Protein AF-A0A182ESK0-F1 (afdb_monomer_lite)

Structure (mmCIF, N/CA/C/O backbone):
data_AF-A0A182ESK0-F1
#
_entry.id   AF-A0A182ESK0-F1
#
loop_
_atom_site.group_PDB
_atom_site.id
_atom_site.type_symbol
_atom_site.label_atom_id
_atom_site.label_alt_id
_atom_site.label_comp_id
_atom_site.label_asym_id
_atom_site.label_entity_id
_atom_site.label_seq_id
_atom_site.pdbx_PDB_ins_code
_atom_site.Cartn_x
_atom_site.Cartn_y
_atom_site.Cartn_z
_atom_site.occupancy
_atom_site.B_iso_or_equiv
_atom_site.auth_seq_id
_atom_site.auth_comp_id
_atom_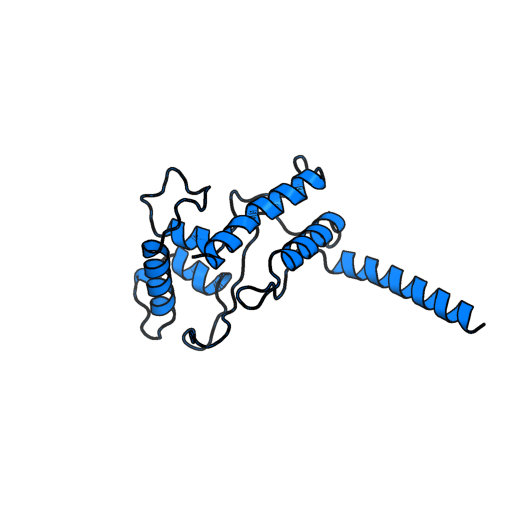site.auth_asym_id
_atom_site.auth_atom_id
_atom_site.pdbx_PDB_model_num
ATOM 1 N N . MET A 1 1 ? -1.812 -5.093 -17.871 1.00 77.19 1 MET A N 1
ATOM 2 C CA . MET A 1 1 ? -2.366 -3.714 -17.830 1.00 77.19 1 MET A CA 1
ATOM 3 C C . MET A 1 1 ? -3.507 -3.543 -16.818 1.00 77.19 1 MET A C 1
ATOM 5 O O . MET A 1 1 ? -3.516 -2.534 -16.125 1.00 77.19 1 MET A O 1
ATOM 9 N N . HIS A 1 2 ? -4.441 -4.498 -16.689 1.00 85.19 2 HIS A N 1
ATOM 10 C CA . HIS A 1 2 ? -5.563 -4.432 -15.733 1.00 85.19 2 HIS A CA 1
ATOM 11 C C . HIS A 1 2 ? -5.127 -4.219 -14.266 1.00 85.19 2 HIS A C 1
ATOM 13 O O . HIS A 1 2 ? -5.597 -3.284 -13.625 1.00 85.19 2 HIS A O 1
ATOM 19 N N . ILE A 1 3 ? -4.157 -5.003 -13.776 1.00 88.12 3 ILE A N 1
ATOM 20 C CA . ILE A 1 3 ? -3.610 -4.896 -12.406 1.00 88.12 3 ILE A CA 1
ATOM 21 C C . ILE A 1 3 ? -3.047 -3.495 -12.118 1.00 88.12 3 ILE A C 1
ATOM 23 O O . ILE A 1 3 ? -3.397 -2.890 -11.110 1.00 88.12 3 ILE A O 1
ATOM 27 N N . MET A 1 4 ? -2.239 -2.936 -13.028 1.00 88.19 4 MET A N 1
ATOM 28 C CA . MET A 1 4 ? -1.684 -1.583 -12.866 1.00 88.19 4 MET A CA 1
ATOM 29 C C . MET A 1 4 ? -2.789 -0.526 -12.749 1.00 88.19 4 MET A C 1
ATOM 31 O O . MET A 1 4 ? -2.718 0.345 -11.891 1.00 88.19 4 MET A O 1
ATOM 35 N N . ARG A 1 5 ? -3.861 -0.634 -13.546 1.00 85.81 5 ARG A N 1
ATOM 36 C CA . ARG A 1 5 ? -5.012 0.277 -13.434 1.00 85.81 5 ARG A CA 1
ATOM 37 C C . ARG A 1 5 ? -5.770 0.116 -12.117 1.00 85.81 5 ARG A C 1
ATOM 39 O O . ARG A 1 5 ? -6.228 1.113 -11.574 1.00 85.81 5 ARG A O 1
ATOM 46 N N . ARG A 1 6 ? -5.888 -1.104 -11.588 1.00 88.50 6 ARG A N 1
ATOM 47 C CA . ARG A 1 6 ? -6.486 -1.335 -10.261 1.00 88.50 6 ARG A CA 1
ATOM 48 C C . ARG A 1 6 ? -5.640 -0.739 -9.139 1.00 88.50 6 ARG A C 1
ATOM 50 O O . ARG A 1 6 ? -6.195 -0.162 -8.212 1.00 88.50 6 ARG A O 1
ATOM 57 N N . LEU A 1 7 ? -4.313 -0.827 -9.226 1.00 90.12 7 LEU A N 1
ATOM 58 C CA . LEU A 1 7 ? -3.405 -0.214 -8.247 1.00 90.12 7 LEU A CA 1
ATOM 59 C C . LEU A 1 7 ? -3.464 1.318 -8.264 1.00 90.12 7 LEU A C 1
ATOM 61 O O . LEU A 1 7 ? -3.303 1.951 -7.229 1.00 90.12 7 LEU A O 1
ATOM 65 N N . CYS A 1 8 ? -3.770 1.918 -9.408 1.00 86.94 8 CYS A N 1
ATOM 66 C CA . CYS A 1 8 ? -4.003 3.356 -9.498 1.00 86.94 8 CYS A CA 1
ATOM 67 C C . CYS A 1 8 ? -5.244 3.854 -8.761 1.00 86.94 8 CYS A C 1
ATOM 69 O O . CYS A 1 8 ? -5.320 5.030 -8.428 1.00 86.94 8 CYS A O 1
ATOM 71 N N . ALA A 1 9 ? -6.229 2.986 -8.529 1.00 87.88 9 ALA A N 1
ATOM 72 C CA . ALA A 1 9 ? -7.452 3.371 -7.835 1.00 87.88 9 ALA A CA 1
ATOM 73 C C . ALA A 1 9 ? -7.246 3.559 -6.320 1.00 87.88 9 ALA A C 1
ATOM 75 O O . ALA A 1 9 ? -8.147 4.048 -5.651 1.00 87.88 9 ALA A O 1
ATOM 76 N N . ILE A 1 10 ? -6.071 3.215 -5.771 1.00 90.69 10 ILE A N 1
ATOM 77 C CA . ILE A 1 10 ? -5.778 3.364 -4.335 1.00 90.69 10 ILE A CA 1
ATOM 78 C C . ILE A 1 10 ? -6.022 4.799 -3.863 1.00 90.69 10 ILE A C 1
ATOM 80 O O . ILE A 1 10 ? -6.670 5.002 -2.837 1.00 90.69 10 ILE A O 1
ATOM 84 N N . ASP A 1 11 ? -5.559 5.794 -4.619 1.00 88.19 11 ASP A N 1
ATOM 85 C CA . ASP A 1 11 ? -5.663 7.194 -4.198 1.00 88.19 11 ASP A CA 1
ATOM 86 C C . ASP A 1 11 ? -7.123 7.663 -4.183 1.00 88.19 11 ASP A C 1
ATOM 88 O O . ASP A 1 11 ? -7.553 8.313 -3.230 1.00 88.19 11 ASP A O 1
ATOM 92 N N . SER A 1 12 ? -7.938 7.227 -5.151 1.00 88.81 12 SER A N 1
ATOM 93 C CA . SER A 1 12 ? -9.367 7.561 -5.176 1.00 88.81 12 SER A CA 1
ATOM 94 C C . SER A 1 12 ? -10.164 6.862 -4.069 1.00 88.81 12 SER A C 1
ATOM 96 O O . SER A 1 12 ? -11.099 7.456 -3.525 1.00 88.81 12 SER A O 1
ATOM 98 N N . ILE A 1 13 ? -9.784 5.637 -3.683 1.00 91.44 13 ILE A N 1
ATOM 99 C CA . ILE A 1 13 ? -10.348 4.944 -2.514 1.00 91.44 13 ILE A CA 1
ATOM 100 C C . ILE A 1 13 ? -10.070 5.758 -1.247 1.00 91.44 13 ILE A C 1
ATOM 102 O O . ILE A 1 13 ? -10.977 5.995 -0.447 1.00 91.44 13 ILE A O 1
ATOM 106 N N . ILE A 1 14 ? -8.833 6.227 -1.084 1.00 90.50 14 ILE A N 1
ATOM 107 C CA . ILE A 1 14 ? -8.406 6.999 0.085 1.00 90.50 14 ILE A CA 1
ATOM 108 C C . ILE A 1 14 ? -9.130 8.341 0.145 1.00 90.50 14 ILE A C 1
ATOM 110 O O . ILE A 1 14 ? -9.711 8.671 1.178 1.00 90.50 14 ILE A O 1
ATOM 114 N N . ASP A 1 15 ? -9.164 9.088 -0.956 1.00 88.62 15 ASP A N 1
ATOM 115 C CA . ASP A 1 15 ? -9.856 10.377 -1.018 1.00 88.62 15 ASP A CA 1
ATOM 116 C C . ASP A 1 15 ? -11.360 10.243 -0.749 1.00 88.62 15 ASP A C 1
ATOM 118 O O . ASP A 1 15 ? -11.951 11.080 -0.052 1.00 88.62 15 ASP A O 1
ATOM 122 N N . SER A 1 16 ? -11.978 9.163 -1.240 1.00 90.00 16 SER A N 1
ATOM 123 C CA . SER A 1 16 ? -13.367 8.819 -0.936 1.00 90.00 16 SER A CA 1
ATOM 124 C C . SER A 1 16 ? -13.573 8.615 0.567 1.00 90.00 16 SER A C 1
ATOM 126 O O . SER A 1 16 ? -14.464 9.241 1.144 1.00 90.00 16 SER A O 1
ATOM 128 N N . GLU A 1 17 ? -12.739 7.806 1.223 1.00 90.69 17 GLU A N 1
ATOM 129 C CA . GLU A 1 17 ? -12.876 7.536 2.659 1.00 90.69 17 GLU A CA 1
ATOM 130 C C . GLU A 1 17 ? -12.618 8.770 3.515 1.00 90.69 17 GLU A C 1
ATOM 132 O O . GLU A 1 17 ? -13.349 9.044 4.467 1.00 90.69 17 GLU A O 1
ATOM 137 N N . ILE A 1 18 ? -11.617 9.567 3.167 1.00 88.12 18 ILE A N 1
ATOM 138 C CA . ILE A 1 18 ? -11.347 10.825 3.856 1.00 88.12 18 ILE A CA 1
ATOM 139 C C . ILE A 1 18 ? -12.563 11.753 3.770 1.00 88.12 18 ILE A C 1
ATOM 141 O O . ILE A 1 18 ? -12.951 12.361 4.775 1.00 88.12 18 ILE A O 1
ATOM 145 N N . SER A 1 19 ? -13.162 11.865 2.584 1.00 86.81 19 SER A N 1
ATOM 146 C CA . SER A 1 19 ? -14.310 12.740 2.359 1.00 86.81 19 SER A CA 1
ATOM 147 C C . SER A 1 19 ? -15.528 12.265 3.149 1.00 86.81 19 SER A C 1
ATOM 149 O O . SER A 1 19 ? -16.178 13.075 3.809 1.00 86.81 19 SER A O 1
ATOM 151 N N . LEU A 1 20 ? -15.786 10.953 3.169 1.00 87.31 20 LEU A N 1
ATOM 152 C CA . LEU A 1 20 ? -16.873 10.343 3.942 1.00 87.31 20 LEU A CA 1
ATOM 153 C C . LEU A 1 20 ? -16.703 10.537 5.454 1.00 87.31 20 LEU A C 1
ATOM 155 O O . LEU A 1 20 ? -17.680 10.772 6.159 1.00 87.31 20 LEU A O 1
ATOM 159 N N . ASN A 1 21 ? -15.468 10.500 5.956 1.00 82.44 21 ASN A N 1
ATOM 160 C CA . ASN A 1 21 ? -15.174 10.681 7.379 1.00 82.44 21 ASN A CA 1
ATOM 161 C C . ASN A 1 21 ? -14.967 12.161 7.769 1.00 82.44 21 ASN A C 1
ATOM 163 O O . ASN A 1 21 ? -14.569 12.449 8.896 1.00 82.44 21 ASN A O 1
ATOM 167 N N . SER A 1 22 ? -15.241 13.115 6.863 1.00 80.44 22 SER A N 1
ATOM 168 C CA . SER A 1 22 ? -15.063 14.563 7.085 1.00 80.44 22 SER A CA 1
ATOM 169 C C . SER A 1 22 ? -13.642 14.959 7.516 1.00 80.44 22 SER A C 1
ATOM 171 O O . SER A 1 22 ? -13.428 15.957 8.206 1.00 80.44 22 SER A O 1
ATOM 173 N N . LEU A 1 23 ? -12.640 14.199 7.068 1.00 80.75 23 LEU A N 1
ATOM 174 C CA . LEU A 1 23 ? -11.235 14.392 7.436 1.00 80.75 23 LEU A CA 1
ATOM 175 C C . LEU A 1 23 ? -10.516 15.425 6.557 1.00 80.75 23 LEU A C 1
ATOM 177 O O . LEU A 1 23 ? -9.339 15.711 6.778 1.00 80.75 23 LEU A O 1
ATOM 181 N N . ASN A 1 24 ? -11.219 16.040 5.604 1.00 70.44 24 ASN A N 1
ATOM 182 C CA . ASN A 1 24 ? -10.674 17.052 4.694 1.00 70.44 24 ASN A CA 1
ATOM 183 C C . ASN A 1 24 ? -10.098 18.289 5.404 1.00 70.44 24 ASN A C 1
ATOM 185 O O . ASN A 1 24 ? -9.161 18.889 4.890 1.00 70.44 24 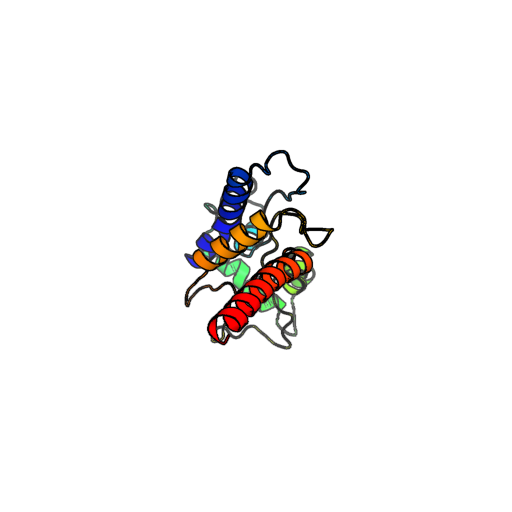ASN A O 1
ATOM 189 N N . GLY A 1 25 ? -10.604 18.635 6.593 1.00 61.72 25 GLY A N 1
ATOM 190 C CA . GLY A 1 25 ? -10.070 19.720 7.430 1.00 61.72 25 GLY A CA 1
ATOM 191 C C . GLY A 1 25 ? -9.170 19.261 8.584 1.00 61.72 25 GLY A C 1
ATOM 192 O O . GLY A 1 25 ? -8.729 20.086 9.383 1.00 61.72 25 GLY A O 1
ATOM 193 N N . THR A 1 26 ? -8.928 17.954 8.726 1.00 60.25 26 THR A N 1
ATOM 194 C CA . THR A 1 26 ? -8.142 17.408 9.843 1.00 60.25 26 THR A CA 1
ATOM 195 C C . THR A 1 26 ? -6.647 17.375 9.534 1.00 60.25 26 THR A C 1
ATOM 197 O O . THR A 1 26 ? -6.230 17.338 8.381 1.00 60.25 26 THR A O 1
ATOM 200 N N . LYS A 1 27 ? -5.820 17.362 10.587 1.00 58.56 27 LYS A N 1
ATOM 201 C CA . LYS A 1 27 ? -4.345 17.359 10.533 1.00 58.56 27 LYS A CA 1
ATOM 202 C C . LYS A 1 27 ? -3.725 16.046 10.016 1.00 58.56 27 LYS A C 1
ATOM 204 O O . LYS A 1 27 ? -2.579 15.760 10.356 1.00 58.56 27 LYS A O 1
ATOM 209 N N . ILE A 1 28 ? -4.440 15.230 9.240 1.00 70.00 28 ILE A N 1
ATOM 210 C CA . ILE A 1 28 ? -3.813 14.081 8.576 1.00 70.00 28 ILE A CA 1
ATOM 211 C C . ILE A 1 28 ? -2.886 14.656 7.512 1.00 70.00 28 ILE A C 1
ATOM 213 O O . ILE A 1 28 ? -3.339 15.257 6.536 1.00 70.00 28 ILE A O 1
ATOM 217 N N . LYS A 1 29 ? -1.576 14.529 7.737 1.00 74.25 29 LYS A N 1
ATOM 218 C CA . LYS A 1 29 ? -0.583 14.991 6.770 1.00 74.25 29 LYS A CA 1
ATOM 219 C C . LYS A 1 29 ? -0.713 14.121 5.530 1.00 74.25 29 LYS A C 1
ATOM 221 O O . LYS A 1 29 ? -0.723 12.895 5.644 1.00 74.25 29 LYS A O 1
ATOM 226 N N . ARG A 1 30 ? -0.809 14.766 4.368 1.00 78.44 30 ARG A N 1
ATOM 227 C CA . ARG A 1 30 ? -0.913 14.077 3.086 1.00 78.44 30 ARG A CA 1
ATOM 228 C C . ARG A 1 30 ? 0.308 14.301 2.228 1.00 78.44 30 ARG A C 1
ATOM 230 O O . ARG A 1 30 ? 0.899 15.380 2.230 1.00 78.44 30 ARG A O 1
ATOM 237 N N . LEU A 1 31 ? 0.641 13.259 1.491 1.00 78.25 31 LEU A N 1
ATOM 238 C CA . LEU A 1 31 ? 1.503 13.353 0.327 1.00 78.25 31 LEU A CA 1
ATOM 239 C C . LEU A 1 31 ? 0.620 13.591 -0.907 1.00 78.25 31 LEU A C 1
ATOM 241 O O . LEU A 1 31 ? -0.575 13.310 -0.852 1.00 78.25 31 LEU A O 1
ATOM 245 N N . PRO A 1 32 ? 1.173 14.128 -2.003 1.00 75.56 32 PRO A N 1
ATOM 246 C CA . PRO A 1 32 ? 0.392 14.395 -3.210 1.00 75.56 32 PRO A CA 1
ATOM 247 C C . PRO A 1 32 ? -0.142 13.129 -3.903 1.00 75.56 32 PRO A C 1
ATOM 249 O O . PRO A 1 32 ? -1.176 13.211 -4.550 1.00 75.56 32 PRO A O 1
ATOM 252 N N . PHE A 1 33 ? 0.531 11.982 -3.766 1.00 78.00 33 PHE A N 1
ATOM 253 C CA . PHE A 1 33 ? 0.158 10.710 -4.402 1.00 78.00 33 PHE A CA 1
ATOM 254 C C . PHE A 1 33 ? 0.704 9.512 -3.612 1.00 78.00 33 PHE A C 1
ATOM 256 O O . PHE A 1 33 ? 1.661 9.663 -2.838 1.00 78.00 33 PHE A O 1
ATOM 263 N N . SER A 1 34 ? 0.111 8.324 -3.785 1.00 85.25 34 SER A N 1
ATOM 264 C CA . SER A 1 34 ? 0.690 7.084 -3.244 1.00 85.25 34 SER A CA 1
ATOM 265 C C . SER A 1 34 ? 1.984 6.708 -3.958 1.00 85.25 34 SER A C 1
ATOM 267 O O . SER A 1 34 ? 2.134 6.860 -5.169 1.00 85.25 34 SER A O 1
ATOM 269 N N . PHE A 1 35 ? 2.920 6.114 -3.219 1.00 87.38 35 PHE A N 1
ATOM 270 C CA . PHE A 1 35 ? 4.044 5.426 -3.845 1.00 87.38 35 PHE A CA 1
ATOM 271 C C . PHE A 1 35 ? 3.640 3.981 -4.128 1.00 87.38 35 PHE A C 1
ATOM 273 O O . PHE A 1 35 ? 3.599 3.134 -3.230 1.00 87.38 35 PHE A O 1
ATOM 280 N N . ASN A 1 36 ? 3.317 3.717 -5.392 1.00 88.56 36 ASN A N 1
ATOM 281 C CA . ASN A 1 36 ? 2.880 2.420 -5.899 1.00 88.56 36 ASN A CA 1
ATOM 282 C C . ASN A 1 36 ? 3.534 2.110 -7.261 1.00 88.56 36 ASN A C 1
ATOM 284 O O . ASN A 1 36 ? 4.161 2.977 -7.877 1.00 88.56 36 ASN A O 1
ATOM 288 N N . LEU A 1 37 ? 3.407 0.866 -7.737 1.00 89.69 37 LEU A N 1
ATOM 289 C CA . LEU A 1 37 ? 4.043 0.425 -8.989 1.00 89.69 37 LEU A CA 1
ATOM 290 C C . LEU A 1 37 ? 3.652 1.278 -10.214 1.00 89.69 37 LEU A C 1
ATOM 292 O O . LEU A 1 37 ? 4.558 1.664 -10.959 1.00 89.69 37 LEU A O 1
ATOM 296 N N . PRO A 1 38 ? 2.367 1.619 -10.436 1.00 89.00 38 PRO A N 1
ATOM 297 C CA . PRO A 1 38 ? 1.985 2.535 -11.507 1.00 89.00 38 PRO A CA 1
ATOM 298 C C . PRO A 1 38 ? 2.684 3.899 -11.480 1.00 89.00 38 PRO A C 1
ATOM 300 O O . PRO A 1 38 ? 3.227 4.317 -12.504 1.00 89.00 38 PRO A O 1
ATOM 303 N N . TYR A 1 39 ? 2.730 4.571 -10.325 1.00 85.19 39 TYR A N 1
ATOM 304 C CA . TYR A 1 39 ? 3.387 5.876 -10.207 1.00 85.19 39 TYR A CA 1
ATOM 305 C C . TYR A 1 39 ? 4.891 5.767 -10.460 1.00 85.19 39 TYR A C 1
ATOM 307 O O . TYR A 1 39 ? 5.439 6.557 -11.225 1.00 85.19 39 TYR A O 1
ATOM 315 N N . TYR A 1 40 ? 5.557 4.738 -9.926 1.00 84.88 40 TYR A N 1
ATOM 316 C CA . TYR A 1 40 ? 6.972 4.495 -10.227 1.00 84.88 40 TYR A CA 1
ATOM 317 C C . TYR A 1 40 ? 7.226 4.211 -11.713 1.00 84.88 40 TYR A C 1
ATOM 319 O O . TYR A 1 40 ? 8.219 4.687 -12.263 1.00 84.88 40 TYR A O 1
ATOM 327 N N . THR A 1 41 ? 6.321 3.482 -12.372 1.00 86.44 41 THR A N 1
ATOM 328 C CA . THR A 1 41 ? 6.388 3.215 -13.818 1.00 86.44 41 THR A CA 1
ATOM 329 C C . THR A 1 41 ? 6.345 4.520 -14.612 1.00 86.44 41 THR A C 1
ATOM 331 O O . THR A 1 41 ? 7.132 4.714 -15.536 1.00 86.44 41 THR A O 1
ATOM 334 N N . MET A 1 42 ? 5.465 5.443 -14.224 1.00 80.94 42 MET A N 1
ATOM 335 C CA . MET A 1 42 ? 5.337 6.753 -14.863 1.00 80.94 42 MET A CA 1
ATOM 336 C C . MET A 1 42 ? 6.512 7.688 -14.541 1.00 80.94 42 MET A C 1
ATOM 338 O O . MET A 1 42 ? 6.953 8.421 -15.418 1.00 80.94 42 MET A O 1
ATOM 342 N N . CYS A 1 43 ? 7.069 7.643 -13.326 1.00 77.06 43 CYS A N 1
ATOM 343 C CA . CYS A 1 43 ? 8.205 8.482 -12.924 1.00 77.06 43 CYS A CA 1
ATOM 344 C C . CYS A 1 43 ? 9.492 8.211 -13.712 1.00 77.06 43 CYS A C 1
ATOM 346 O O . CYS A 1 43 ? 10.306 9.119 -13.867 1.00 77.06 43 CYS A O 1
ATOM 348 N N . LEU A 1 44 ? 9.700 6.985 -14.204 1.00 72.31 44 LEU A N 1
ATOM 349 C CA . LEU A 1 44 ? 10.856 6.677 -15.052 1.00 72.31 44 LEU A CA 1
ATOM 350 C C . LEU A 1 44 ? 10.802 7.381 -16.410 1.00 72.31 44 LEU A C 1
ATOM 352 O O . LEU A 1 44 ? 11.825 7.460 -17.089 1.00 72.31 44 LEU A O 1
ATOM 356 N N . ASN A 1 45 ? 9.636 7.898 -16.800 1.00 68.69 45 ASN A N 1
ATOM 357 C CA . ASN A 1 45 ? 9.456 8.590 -18.058 1.00 68.69 45 ASN A CA 1
ATOM 358 C C . ASN A 1 45 ? 9.135 10.076 -17.832 1.00 68.69 45 ASN A C 1
ATOM 360 O O . ASN A 1 45 ? 7.992 10.468 -17.591 1.00 68.69 45 ASN A O 1
ATOM 364 N N . MET A 1 46 ? 10.173 10.914 -17.916 1.00 58.12 46 MET A N 1
ATOM 365 C CA . MET A 1 46 ? 10.086 12.356 -17.648 1.00 58.12 46 MET A CA 1
ATOM 366 C C . MET A 1 46 ? 9.269 13.141 -18.690 1.00 58.12 46 MET A C 1
ATOM 368 O O . MET A 1 46 ? 8.887 14.280 -18.420 1.00 58.12 46 MET A O 1
ATOM 372 N N . ASP A 1 47 ? 8.936 12.539 -19.836 1.00 56.78 47 ASP A N 1
ATOM 373 C CA . ASP A 1 47 ? 8.159 13.201 -20.893 1.00 56.78 47 ASP A CA 1
ATOM 374 C C . ASP A 1 47 ? 6.659 13.342 -20.546 1.00 56.78 47 ASP A C 1
ATOM 376 O O . ASP A 1 47 ? 5.928 14.075 -21.210 1.00 56.78 47 ASP A O 1
ATOM 380 N N . ILE A 1 48 ? 6.184 12.701 -19.468 1.00 57.59 48 ILE A N 1
ATOM 381 C CA . ILE A 1 48 ? 4.762 12.653 -19.051 1.00 57.59 48 ILE A CA 1
ATOM 382 C C . ILE A 1 48 ? 4.409 13.775 -18.043 1.00 57.59 48 ILE A C 1
ATOM 384 O O . ILE A 1 48 ? 3.385 13.736 -17.363 1.00 57.59 48 ILE A O 1
ATOM 388 N N . SER A 1 49 ? 5.236 14.820 -17.950 1.00 53.19 49 SER A N 1
ATOM 389 C CA . SER A 1 49 ? 5.165 15.852 -16.897 1.00 53.19 49 SER A CA 1
ATOM 390 C C . SER A 1 49 ? 3.824 16.595 -16.745 1.00 53.19 49 SER A C 1
ATOM 392 O O . SER A 1 49 ? 3.601 17.221 -15.713 1.00 53.19 49 SER A O 1
ATOM 394 N N . SER A 1 50 ? 2.909 16.522 -17.716 1.00 51.88 50 SER A N 1
ATOM 395 C CA . SER A 1 50 ? 1.629 17.238 -17.685 1.00 51.88 50 SER A CA 1
ATOM 396 C C . SER A 1 50 ? 0.443 16.461 -17.096 1.00 51.88 50 SER A C 1
ATOM 398 O O . SER A 1 50 ? -0.546 17.100 -16.758 1.00 51.88 50 SER A O 1
ATOM 400 N N . ASN A 1 51 ? 0.520 15.130 -16.940 1.00 54.91 51 ASN A N 1
ATOM 401 C CA . ASN A 1 51 ? -0.595 14.288 -16.461 1.00 54.91 51 ASN A CA 1
ATOM 402 C C . ASN A 1 51 ? -0.107 13.140 -15.555 1.00 54.91 51 ASN A C 1
ATOM 404 O O . ASN A 1 51 ? -0.480 11.979 -15.742 1.00 54.91 51 ASN A O 1
ATOM 408 N N . MET A 1 52 ? 0.774 13.443 -14.596 1.00 56.88 52 MET A N 1
ATOM 409 C CA . MET A 1 52 ? 1.239 12.444 -13.623 1.00 56.88 52 MET A CA 1
ATOM 410 C C . MET A 1 52 ? 0.142 12.022 -12.639 1.00 56.88 52 MET A C 1
ATOM 412 O O . MET A 1 52 ? 0.207 10.916 -12.116 1.00 56.88 52 MET A O 1
ATOM 416 N N . ASP A 1 53 ? -0.890 12.846 -12.451 1.00 56.06 53 ASP A N 1
ATOM 417 C CA . ASP A 1 53 ? -1.990 12.569 -11.519 1.00 56.06 53 ASP A CA 1
ATOM 418 C C . ASP A 1 53 ? -2.998 11.548 -12.066 1.00 56.06 53 ASP A C 1
ATOM 420 O O . ASP A 1 53 ? -3.811 11.009 -11.318 1.00 56.06 53 ASP A O 1
ATOM 424 N N . SER A 1 54 ? -2.951 11.248 -13.370 1.00 62.50 54 SER A N 1
ATOM 425 C CA . SER A 1 54 ? -3.867 10.306 -13.998 1.00 62.50 54 SER A CA 1
ATOM 426 C C . SER A 1 54 ? -3.131 9.105 -14.582 1.00 62.50 54 SER A C 1
ATOM 428 O O . SER A 1 54 ? -2.372 9.181 -15.549 1.00 62.50 54 SER A O 1
ATOM 430 N N . CYS A 1 55 ? -3.485 7.925 -14.081 1.00 73.06 55 CYS A N 1
ATOM 431 C CA . CYS A 1 55 ? -3.075 6.636 -14.637 1.00 73.06 55 CYS A CA 1
ATOM 432 C C . CYS A 1 55 ? -3.556 6.354 -16.074 1.00 73.06 55 CYS A C 1
ATOM 434 O O . CYS A 1 55 ? -3.385 5.251 -16.596 1.00 73.06 55 CYS A O 1
ATOM 436 N N . SER A 1 56 ? -4.142 7.349 -16.739 1.00 73.94 56 SER A N 1
ATOM 437 C CA . SER A 1 56 ? -4.424 7.358 -18.173 1.00 73.94 56 SER A CA 1
ATOM 438 C C . SER A 1 56 ? -3.162 7.236 -19.025 1.00 73.94 56 SER A C 1
ATOM 440 O O . SER A 1 56 ? -3.239 6.737 -20.142 1.00 73.94 56 SER A O 1
ATOM 442 N N . SER A 1 57 ? -2.018 7.684 -18.504 1.00 74.69 57 SER A N 1
ATOM 443 C CA . SER A 1 57 ? -0.741 7.711 -19.225 1.00 74.69 57 SER A CA 1
ATOM 444 C C . SER A 1 57 ? 0.012 6.372 -19.184 1.00 74.69 57 SER A C 1
ATOM 446 O O . SER A 1 57 ? 1.051 6.231 -19.827 1.00 74.69 57 SER A O 1
ATOM 448 N N . LEU A 1 58 ? -0.499 5.374 -18.449 1.00 79.19 58 LEU A N 1
ATOM 449 C CA . LEU A 1 58 ? 0.062 4.021 -18.426 1.00 79.19 58 LEU A CA 1
ATOM 450 C C . LEU A 1 58 ? -0.190 3.309 -19.756 1.00 79.19 58 LEU A C 1
ATOM 452 O O . LEU A 1 58 ? -1.337 3.043 -20.125 1.00 79.19 58 LEU A O 1
ATOM 456 N N . ASN A 1 59 ? 0.893 2.924 -20.423 1.00 83.75 59 ASN A N 1
ATOM 457 C CA . ASN A 1 59 ? 0.877 2.086 -21.617 1.00 83.75 59 ASN A CA 1
ATOM 458 C C . ASN A 1 59 ? 1.707 0.804 -21.396 1.00 83.75 59 ASN A C 1
ATOM 460 O O . ASN A 1 59 ? 2.358 0.642 -20.361 1.00 83.75 59 ASN A O 1
ATOM 464 N N . SER A 1 60 ? 1.647 -0.128 -22.350 1.00 86.06 60 SER A N 1
ATOM 465 C CA . SER A 1 60 ? 2.422 -1.377 -22.313 1.00 86.06 60 SER A CA 1
ATOM 466 C C . SER A 1 60 ? 3.922 -1.124 -22.275 1.00 86.06 60 SER A C 1
ATOM 468 O O . SER A 1 60 ? 4.616 -1.718 -21.461 1.00 86.06 60 SER A O 1
ATOM 470 N N . ASP A 1 61 ? 4.399 -0.199 -23.100 1.00 86.62 61 ASP A N 1
ATOM 471 C CA . ASP A 1 61 ? 5.826 0.001 -23.344 1.00 86.62 61 ASP A CA 1
ATOM 472 C C . ASP A 1 61 ? 6.545 0.487 -22.078 1.00 86.62 61 ASP A C 1
ATOM 474 O O . ASP A 1 61 ? 7.646 0.041 -21.759 1.00 86.62 61 ASP A O 1
ATOM 478 N N . TYR A 1 62 ? 5.894 1.353 -21.297 1.00 85.00 62 TYR A N 1
ATOM 479 C CA . TYR A 1 62 ? 6.415 1.827 -20.017 1.00 85.00 62 TYR A CA 1
ATOM 480 C C . TYR A 1 62 ? 6.405 0.726 -18.965 1.00 85.00 62 TYR A C 1
ATOM 482 O O . TYR A 1 62 ? 7.353 0.619 -18.190 1.00 85.00 62 TYR A O 1
ATOM 490 N N . ILE A 1 63 ? 5.366 -0.112 -18.952 1.00 87.62 63 ILE A N 1
ATOM 491 C CA . ILE A 1 63 ? 5.289 -1.263 -18.047 1.00 87.62 63 ILE A CA 1
ATOM 492 C C . ILE A 1 63 ? 6.402 -2.263 -18.372 1.00 87.62 63 ILE A C 1
ATOM 494 O O . ILE A 1 63 ? 7.052 -2.759 -17.453 1.00 87.62 63 ILE A O 1
ATOM 498 N N . ASP A 1 64 ? 6.654 -2.534 -19.652 1.00 88.44 64 ASP A N 1
ATOM 499 C CA . ASP A 1 64 ? 7.695 -3.464 -20.085 1.00 88.44 64 ASP A CA 1
ATOM 500 C C . ASP A 1 64 ? 9.093 -2.918 -19.778 1.00 88.44 64 ASP A C 1
ATOM 502 O O . ASP A 1 64 ? 9.922 -3.631 -19.214 1.00 88.44 64 ASP A O 1
ATOM 506 N N . MET A 1 65 ? 9.332 -1.628 -20.028 1.00 86.31 65 MET A N 1
ATOM 507 C CA . MET A 1 65 ? 10.579 -0.960 -19.646 1.00 86.31 65 MET A CA 1
ATOM 508 C C . MET A 1 65 ? 10.799 -0.981 -18.126 1.00 86.31 65 MET A C 1
ATOM 510 O O . MET A 1 65 ? 11.894 -1.306 -17.661 1.00 86.31 65 MET A O 1
ATOM 514 N N . PHE A 1 66 ? 9.761 -0.676 -17.341 1.00 87.38 66 PHE A N 1
ATOM 515 C CA . PHE A 1 66 ? 9.808 -0.751 -15.882 1.00 87.38 66 PHE A CA 1
ATOM 516 C C . PHE A 1 66 ? 10.117 -2.176 -15.413 1.00 87.38 66 PHE A C 1
ATOM 518 O O . PHE A 1 66 ? 11.015 -2.373 -14.597 1.00 87.38 66 PHE A O 1
ATOM 525 N N . LYS A 1 67 ? 9.444 -3.184 -15.978 1.00 87.12 67 LYS A N 1
ATOM 526 C CA . LYS A 1 67 ? 9.697 -4.600 -15.687 1.00 87.12 67 LYS A CA 1
ATOM 527 C C . LYS A 1 67 ? 11.154 -4.977 -15.964 1.00 87.12 67 LYS A C 1
ATOM 529 O O . LYS A 1 67 ? 11.794 -5.575 -15.102 1.00 87.12 67 LYS A O 1
ATOM 534 N N . SER A 1 68 ? 11.694 -4.607 -17.125 1.00 86.56 68 SER A N 1
ATOM 535 C CA . SER A 1 68 ? 13.093 -4.864 -17.484 1.00 86.56 68 SER A CA 1
ATOM 536 C C . SER A 1 68 ? 14.076 -4.212 -16.518 1.00 86.56 68 SER A C 1
ATOM 538 O O . SER A 1 68 ? 15.069 -4.843 -16.151 1.00 86.56 68 SER A O 1
ATOM 540 N N . LEU A 1 6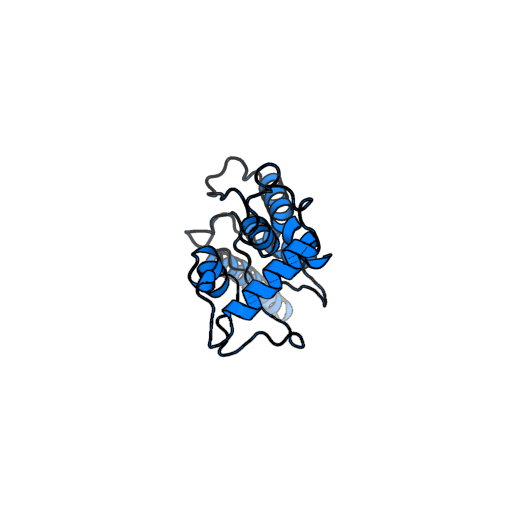9 ? 13.796 -2.984 -16.068 1.00 84.56 69 LEU A N 1
ATOM 541 C CA . LEU A 1 69 ? 14.626 -2.315 -15.072 1.00 84.56 69 LEU A CA 1
ATOM 542 C C . LEU A 1 69 ? 14.605 -3.070 -13.738 1.00 84.56 69 LEU A C 1
ATOM 544 O O . LEU A 1 69 ? 15.669 -3.355 -13.196 1.00 84.56 69 LEU A O 1
ATOM 548 N N . ILE A 1 70 ? 13.421 -3.427 -13.227 1.00 84.75 70 ILE A N 1
ATOM 549 C CA . ILE A 1 70 ? 13.293 -4.129 -11.941 1.00 84.75 70 ILE A CA 1
ATOM 550 C C . ILE A 1 70 ? 14.032 -5.465 -11.965 1.00 84.75 70 ILE A C 1
ATOM 552 O O . ILE A 1 70 ? 14.822 -5.735 -11.063 1.00 84.75 70 ILE A O 1
ATOM 556 N N . LEU A 1 71 ? 13.828 -6.267 -13.013 1.00 83.19 71 LEU A N 1
ATOM 557 C CA . LEU A 1 71 ? 14.488 -7.565 -13.148 1.00 83.19 71 LEU A CA 1
ATOM 558 C C . LEU A 1 71 ? 16.014 -7.424 -13.256 1.00 83.19 71 LEU A C 1
ATOM 560 O O . LEU A 1 71 ? 16.739 -8.197 -12.638 1.00 83.19 71 LEU A O 1
ATOM 564 N N . SER A 1 72 ? 16.509 -6.406 -13.969 1.00 84.00 72 SER A N 1
ATOM 565 C CA . SER A 1 72 ? 17.954 -6.142 -14.072 1.00 84.00 72 SER A CA 1
ATOM 566 C C . SER A 1 72 ? 18.557 -5.633 -12.761 1.00 84.00 72 SER A C 1
ATOM 568 O O . SER A 1 72 ? 19.724 -5.872 -12.477 1.00 84.00 72 SER A O 1
ATOM 570 N N . CYS A 1 73 ? 17.783 -4.926 -11.939 1.00 81.25 73 CYS A N 1
ATOM 571 C CA . CYS A 1 73 ? 18.262 -4.414 -10.654 1.00 81.25 73 CYS A CA 1
ATOM 572 C C . CYS A 1 73 ? 18.248 -5.434 -9.521 1.00 81.25 73 CYS A C 1
ATOM 574 O O . CYS A 1 73 ? 18.733 -5.129 -8.433 1.00 81.25 73 CYS A O 1
ATOM 576 N N . GLN A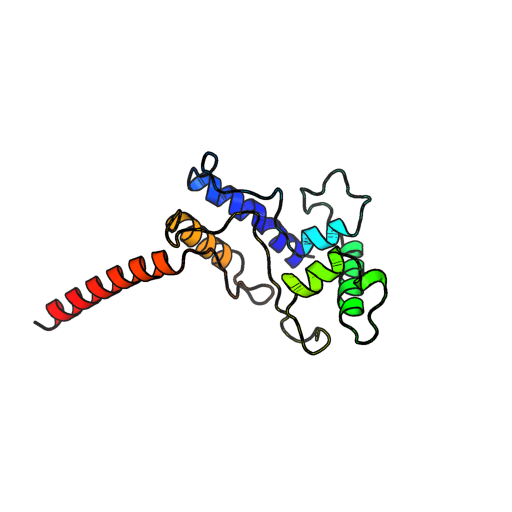 1 74 ? 17.716 -6.626 -9.773 1.00 76.44 74 GLN A N 1
ATOM 577 C CA . GLN A 1 74 ? 17.715 -7.741 -8.832 1.00 76.44 74 GLN A CA 1
ATOM 578 C C . GLN A 1 74 ? 18.681 -8.863 -9.224 1.00 76.44 74 GLN A C 1
ATOM 580 O O . GLN A 1 74 ? 18.767 -9.856 -8.508 1.00 76.44 74 GLN A O 1
ATOM 585 N N . SER A 1 75 ? 19.403 -8.732 -10.340 1.00 73.56 75 SER A N 1
ATOM 586 C CA . SER A 1 75 ? 20.481 -9.658 -10.687 1.00 73.56 75 SER A CA 1
ATOM 587 C C . SER A 1 75 ? 21.758 -9.343 -9.909 1.00 73.56 75 SER A C 1
ATOM 589 O O . SER A 1 75 ? 22.028 -8.174 -9.626 1.00 73.56 75 SER A O 1
ATOM 591 N N . ASP A 1 76 ? 22.579 -10.365 -9.659 1.00 66.31 76 ASP A N 1
ATOM 592 C CA . ASP A 1 76 ? 23.866 -10.235 -8.956 1.00 66.31 76 ASP A CA 1
ATOM 593 C C . ASP A 1 76 ? 24.794 -9.186 -9.602 1.00 66.31 76 ASP A C 1
ATOM 595 O O . ASP A 1 76 ? 25.426 -8.394 -8.903 1.00 66.31 76 ASP A O 1
ATOM 599 N N . ASP A 1 77 ? 24.781 -9.089 -10.935 1.00 72.31 77 ASP A N 1
ATOM 600 C CA . ASP A 1 77 ? 25.505 -8.070 -11.707 1.00 72.31 77 ASP A CA 1
ATOM 601 C C . ASP A 1 77 ? 24.617 -6.853 -12.021 1.00 72.31 77 ASP A C 1
ATOM 603 O O . ASP A 1 77 ? 24.351 -6.517 -13.179 1.00 72.31 77 ASP A O 1
ATOM 607 N N . SER A 1 78 ? 24.106 -6.194 -10.976 1.00 73.50 78 SER A N 1
ATOM 608 C CA . SER A 1 78 ? 23.194 -5.054 -11.144 1.00 73.50 78 SER A CA 1
ATOM 609 C C . SER A 1 78 ? 23.847 -3.882 -11.919 1.00 73.50 78 SER A C 1
ATOM 611 O O . SER A 1 78 ? 24.928 -3.408 -11.545 1.00 73.50 78 SER A O 1
ATOM 613 N N . PRO A 1 79 ? 23.205 -3.360 -12.983 1.00 80.44 79 PRO A N 1
ATOM 614 C CA . PRO A 1 79 ? 23.709 -2.210 -13.735 1.00 80.44 79 PRO A CA 1
ATOM 615 C C . PRO A 1 79 ? 23.820 -0.922 -12.899 1.00 80.44 79 PRO A C 1
ATOM 617 O O . PRO A 1 79 ? 23.115 -0.732 -11.907 1.00 80.44 79 PRO A O 1
ATOM 620 N N . ILE A 1 80 ? 24.634 0.043 -13.350 1.00 79.69 80 ILE A N 1
ATOM 621 C CA . ILE A 1 80 ? 24.815 1.352 -12.680 1.00 79.69 80 ILE A CA 1
ATOM 622 C C . ILE A 1 80 ? 23.479 2.095 -12.501 1.00 79.69 80 ILE A C 1
ATOM 624 O O . ILE A 1 80 ? 23.291 2.808 -11.519 1.00 79.69 80 ILE A O 1
ATOM 628 N N . GLN A 1 81 ? 22.519 1.905 -13.405 1.00 77.50 81 GLN A N 1
ATOM 629 C CA . GLN A 1 81 ? 21.179 2.493 -13.334 1.00 77.50 81 GLN A CA 1
ATOM 630 C C . GLN A 1 81 ? 20.423 2.085 -12.056 1.00 77.50 81 GLN A C 1
ATOM 632 O O . GLN A 1 81 ? 19.583 2.837 -11.566 1.00 77.50 81 GLN A O 1
ATOM 637 N N . CYS A 1 82 ? 20.772 0.951 -11.449 1.00 79.00 82 CYS A N 1
ATOM 638 C CA . CYS A 1 82 ? 20.197 0.481 -10.190 1.00 79.00 82 CYS A CA 1
ATOM 639 C C . CYS A 1 82 ? 20.720 1.250 -8.969 1.00 79.00 82 CYS A C 1
ATOM 641 O O . CYS A 1 82 ? 20.147 1.180 -7.882 1.00 79.00 82 CYS A O 1
ATOM 643 N N . GLN A 1 83 ? 21.771 2.059 -9.147 1.00 80.00 83 GLN A N 1
ATOM 644 C CA . GLN A 1 83 ? 22.248 2.994 -8.131 1.00 80.00 83 GLN A CA 1
ATOM 645 C C . GLN A 1 83 ? 21.387 4.264 -8.039 1.00 80.00 83 GLN A C 1
ATOM 647 O O . GLN A 1 83 ? 21.545 5.023 -7.076 1.00 80.00 83 GLN A O 1
ATOM 652 N N . LEU A 1 84 ? 20.489 4.506 -9.007 1.00 82.75 84 LEU A N 1
ATOM 653 C CA . LEU A 1 84 ? 19.607 5.672 -9.006 1.00 82.75 84 LEU A CA 1
ATOM 654 C C . LEU A 1 84 ? 18.684 5.663 -7.773 1.00 82.75 84 LEU A C 1
ATOM 656 O O . LEU A 1 84 ? 18.214 4.597 -7.366 1.00 82.75 84 LEU A O 1
ATOM 660 N N . PRO A 1 85 ? 18.355 6.836 -7.194 1.00 82.12 85 PRO A N 1
ATOM 661 C CA . PRO A 1 85 ? 17.512 6.915 -6.000 1.00 82.12 85 PRO A CA 1
ATOM 662 C C . PRO A 1 85 ? 16.168 6.192 -6.140 1.00 82.12 85 PRO A C 1
ATOM 664 O O . PRO A 1 85 ? 15.730 5.531 -5.204 1.00 82.12 85 PRO A O 1
ATOM 667 N N . ILE A 1 86 ? 15.542 6.271 -7.318 1.00 79.75 86 ILE A N 1
ATOM 668 C CA . ILE A 1 86 ? 14.255 5.625 -7.599 1.00 79.75 86 ILE A CA 1
ATOM 669 C C . ILE A 1 86 ? 14.360 4.095 -7.578 1.00 79.75 86 ILE A C 1
ATOM 671 O O . ILE A 1 86 ? 13.539 3.432 -6.949 1.00 79.75 86 ILE A O 1
ATOM 675 N N . ALA A 1 87 ? 15.419 3.539 -8.175 1.00 80.69 87 ALA A N 1
ATOM 676 C CA . ALA A 1 87 ? 15.682 2.104 -8.174 1.00 80.69 87 ALA A CA 1
ATOM 677 C C . ALA A 1 87 ? 15.987 1.600 -6.755 1.00 80.69 87 ALA A C 1
ATOM 679 O O . ALA A 1 87 ? 15.445 0.581 -6.333 1.00 80.69 87 ALA A O 1
ATOM 680 N N . LYS A 1 88 ? 16.760 2.370 -5.975 1.00 81.88 88 LYS A N 1
ATOM 681 C CA . LYS A 1 88 ? 17.025 2.067 -4.559 1.00 81.88 88 LYS A CA 1
ATOM 682 C C . LYS A 1 88 ? 15.767 2.101 -3.697 1.00 81.88 88 LYS A C 1
ATOM 684 O O . LYS A 1 88 ? 15.649 1.292 -2.783 1.00 81.88 88 LYS A O 1
ATOM 689 N N . GLN A 1 89 ? 14.842 3.031 -3.929 1.00 83.38 89 GLN A N 1
ATOM 690 C CA . GLN A 1 89 ? 13.567 3.041 -3.203 1.00 83.38 89 GLN A CA 1
ATOM 691 C C . GLN A 1 89 ? 12.724 1.820 -3.562 1.00 83.38 89 GLN A C 1
ATOM 693 O O . GLN A 1 89 ? 12.232 1.137 -2.667 1.00 83.38 89 GLN A O 1
ATOM 698 N N . LEU A 1 90 ? 12.614 1.505 -4.854 1.00 84.12 90 LEU A N 1
ATOM 699 C CA . LEU A 1 90 ? 11.883 0.334 -5.327 1.00 84.12 90 LEU A CA 1
ATOM 700 C C . LEU A 1 90 ? 12.412 -0.952 -4.689 1.00 84.12 90 LEU A C 1
ATOM 702 O O . LEU A 1 90 ? 11.622 -1.726 -4.159 1.00 84.12 90 LEU A O 1
ATOM 706 N N . SER A 1 91 ? 13.730 -1.150 -4.659 1.00 80.31 91 SER A N 1
ATOM 707 C CA . SER A 1 91 ? 14.334 -2.366 -4.103 1.00 80.31 91 SER A CA 1
ATOM 708 C C . SER A 1 91 ? 14.261 -2.468 -2.576 1.00 80.31 91 SER A C 1
ATOM 710 O O . SER A 1 91 ? 14.297 -3.571 -2.044 1.00 80.31 91 SER A O 1
ATOM 712 N N . ASN A 1 92 ? 14.227 -1.340 -1.855 1.00 79.69 92 ASN A N 1
ATOM 713 C CA . ASN A 1 92 ? 14.304 -1.337 -0.389 1.00 79.69 92 ASN A CA 1
ATOM 714 C C . ASN A 1 92 ? 12.961 -1.120 0.316 1.00 79.69 92 ASN A C 1
ATOM 716 O O . ASN A 1 92 ? 12.853 -1.458 1.493 1.00 79.69 92 ASN A O 1
ATOM 720 N N . ILE A 1 93 ? 11.988 -0.498 -0.353 1.00 81.69 93 ILE A N 1
ATOM 721 C CA . ILE A 1 93 ? 10.714 -0.075 0.247 1.00 81.69 93 ILE A CA 1
ATOM 722 C C . ILE A 1 93 ? 9.540 -0.812 -0.395 1.00 81.69 93 ILE A C 1
ATOM 724 O O . ILE A 1 93 ? 8.641 -1.261 0.311 1.00 81.69 93 ILE A O 1
ATOM 728 N N . ILE A 1 94 ? 9.532 -0.920 -1.726 1.00 86.25 94 ILE A N 1
ATOM 729 C CA . ILE A 1 94 ? 8.389 -1.459 -2.468 1.00 86.25 94 ILE A CA 1
ATOM 730 C C . ILE A 1 94 ? 8.506 -2.968 -2.619 1.00 86.25 94 ILE A C 1
ATOM 732 O O . ILE A 1 94 ? 7.593 -3.687 -2.236 1.00 86.25 94 ILE A O 1
ATOM 736 N N . PHE A 1 95 ? 9.618 -3.464 -3.144 1.00 84.19 95 PHE A N 1
ATOM 737 C CA . PHE A 1 95 ? 9.832 -4.895 -3.293 1.00 84.19 95 PHE A CA 1
ATOM 738 C C . PHE A 1 95 ? 10.410 -5.503 -2.020 1.00 84.19 95 PHE A C 1
ATOM 740 O O . PHE A 1 95 ? 11.170 -4.867 -1.287 1.00 84.19 95 PHE A O 1
ATOM 747 N N . GLN A 1 96 ? 10.047 -6.758 -1.768 1.00 75.75 96 GLN A N 1
ATOM 748 C CA . GLN A 1 96 ? 10.682 -7.551 -0.728 1.00 75.75 96 GLN A CA 1
ATOM 749 C C . GLN A 1 96 ? 12.185 -7.661 -1.016 1.00 75.75 96 GLN A C 1
ATOM 751 O O . GLN A 1 96 ? 12.593 -7.892 -2.157 1.00 75.75 96 GLN A O 1
ATOM 756 N N . LYS A 1 97 ? 13.012 -7.516 0.027 1.00 69.56 97 LYS A N 1
ATOM 757 C CA . LYS A 1 97 ? 14.417 -7.931 -0.036 1.00 69.56 97 LYS A CA 1
ATOM 758 C C . LYS A 1 97 ? 14.437 -9.448 -0.193 1.00 69.56 97 LYS A C 1
ATOM 760 O O . LYS A 1 97 ? 14.331 -10.164 0.797 1.00 69.56 97 LYS A O 1
ATOM 765 N N . ASN A 1 98 ? 14.482 -9.915 -1.432 1.00 60.12 98 ASN A N 1
ATOM 766 C CA . ASN A 1 98 ? 14.666 -11.324 -1.730 1.00 60.12 98 ASN A CA 1
ATOM 767 C C . ASN A 1 98 ? 16.157 -11.653 -1.736 1.00 60.12 98 ASN A C 1
ATOM 769 O O . ASN A 1 98 ? 16.967 -10.869 -2.227 1.00 60.12 98 ASN A O 1
ATOM 773 N N . ASP A 1 99 ? 16.490 -12.853 -1.269 1.00 57.84 99 ASP A N 1
ATOM 774 C CA . ASP A 1 99 ? 17.823 -13.454 -1.396 1.00 57.84 99 ASP A CA 1
ATOM 775 C C . ASP A 1 99 ? 18.075 -14.013 -2.821 1.00 57.84 99 ASP A C 1
ATOM 777 O O . ASP A 1 99 ? 18.945 -14.857 -3.020 1.00 57.84 99 ASP A O 1
ATOM 781 N N . GLY A 1 100 ? 17.290 -13.583 -3.822 1.00 64.12 100 GLY A N 1
ATOM 782 C CA . GLY A 1 100 ? 17.352 -14.063 -5.204 1.00 64.12 100 GLY A CA 1
ATOM 783 C C . GLY A 1 100 ? 16.401 -13.327 -6.166 1.00 64.12 100 GLY A C 1
ATOM 784 O O . GLY A 1 100 ? 15.581 -12.511 -5.730 1.00 64.12 100 GLY A O 1
ATOM 785 N N . PRO A 1 101 ? 16.498 -13.595 -7.481 1.00 67.94 101 PRO A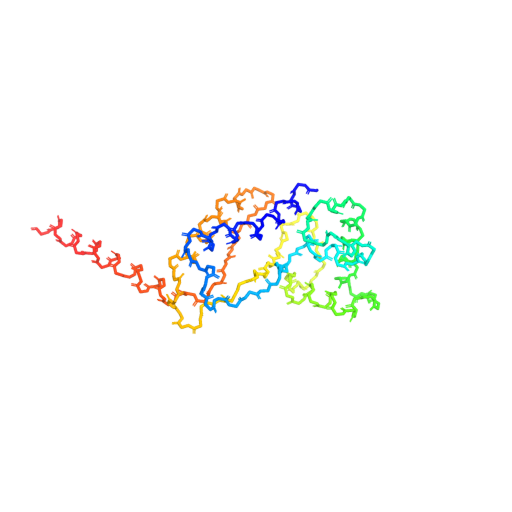 N 1
ATOM 786 C CA . PRO A 1 101 ? 15.698 -12.926 -8.510 1.00 67.94 101 PRO A CA 1
ATOM 787 C C . PRO A 1 101 ? 14.197 -13.245 -8.386 1.00 67.94 101 PRO A C 1
ATOM 789 O O . PRO A 1 101 ? 13.824 -14.325 -7.929 1.00 67.94 101 PRO A O 1
ATOM 792 N N . ILE A 1 102 ? 13.322 -12.327 -8.824 1.00 70.81 102 ILE A N 1
ATOM 793 C CA . ILE A 1 102 ? 11.873 -12.587 -8.917 1.00 70.81 102 ILE A CA 1
ATOM 794 C C . ILE A 1 102 ? 11.613 -13.776 -9.855 1.00 70.81 102 ILE A C 1
ATOM 796 O O . ILE A 1 102 ? 11.869 -13.698 -11.059 1.00 70.81 102 ILE A O 1
ATOM 800 N N . ASP A 1 103 ? 11.042 -14.852 -9.310 1.00 74.69 103 ASP A N 1
ATOM 801 C CA . ASP A 1 103 ? 10.464 -15.940 -10.097 1.00 74.69 103 ASP A CA 1
ATOM 802 C C . ASP A 1 103 ? 9.078 -15.522 -10.594 1.00 74.69 103 ASP A C 1
ATOM 804 O O . ASP A 1 103 ? 8.138 -15.351 -9.820 1.00 74.69 103 ASP A O 1
ATOM 808 N N . VAL A 1 104 ? 8.944 -15.372 -11.911 1.00 73.31 104 VAL A N 1
ATOM 809 C CA . VAL A 1 104 ? 7.685 -14.991 -12.569 1.00 73.31 104 VAL A CA 1
ATOM 810 C C . VAL A 1 104 ? 6.579 -16.042 -12.434 1.00 73.31 104 VAL A C 1
ATOM 812 O O . VAL A 1 104 ? 5.433 -15.747 -12.766 1.00 73.31 104 VAL A O 1
ATOM 815 N N . ASN A 1 105 ? 6.905 -17.251 -11.970 1.00 78.31 105 ASN A N 1
ATOM 816 C CA . ASN A 1 105 ? 5.941 -18.327 -11.742 1.00 78.31 105 ASN A CA 1
ATOM 817 C C . ASN A 1 105 ? 5.429 -18.376 -10.296 1.00 78.31 105 ASN A C 1
ATOM 819 O O . ASN A 1 105 ? 4.539 -19.173 -10.000 1.00 78.31 105 ASN A O 1
ATOM 823 N N . GLN A 1 106 ? 5.980 -17.554 -9.399 1.00 81.31 106 GLN A N 1
ATOM 824 C CA . GLN A 1 106 ? 5.549 -17.473 -8.007 1.00 81.31 106 GLN A CA 1
ATOM 825 C C . GLN A 1 106 ? 4.847 -16.141 -7.721 1.00 81.31 106 GLN A C 1
ATOM 827 O O . GLN A 1 106 ? 5.135 -15.132 -8.374 1.00 81.31 106 GLN A O 1
ATOM 832 N N . PRO A 1 107 ? 3.931 -16.104 -6.735 1.00 80.69 107 PRO A N 1
ATOM 833 C CA . PRO A 1 107 ? 3.387 -14.847 -6.247 1.00 80.69 107 PRO A CA 1
ATOM 834 C C . PRO A 1 107 ? 4.526 -13.943 -5.772 1.00 80.69 107 PRO A C 1
ATOM 836 O O . PRO A 1 107 ? 5.342 -14.343 -4.942 1.00 80.69 107 PRO A O 1
ATOM 839 N N . PHE A 1 108 ? 4.580 -12.719 -6.293 1.00 83.12 108 PHE A N 1
ATOM 840 C CA . PHE A 1 108 ? 5.522 -11.711 -5.823 1.00 83.12 108 PHE A CA 1
ATOM 841 C C . PHE A 1 108 ? 4.806 -10.744 -4.878 1.00 83.12 108 PHE A C 1
ATOM 843 O O . PHE A 1 108 ? 3.687 -10.304 -5.145 1.00 83.12 108 PHE A O 1
ATOM 850 N N . TYR A 1 109 ? 5.468 -10.392 -3.780 1.00 86.62 109 TYR A N 1
ATOM 851 C CA . TYR A 1 109 ? 4.940 -9.458 -2.792 1.00 86.62 109 TYR A CA 1
ATOM 852 C C . TYR A 1 109 ? 5.561 -8.079 -2.985 1.00 86.62 109 TYR A C 1
ATOM 854 O O . TYR A 1 109 ? 6.762 -7.937 -3.233 1.00 86.62 109 TYR A O 1
ATOM 862 N N . PHE A 1 110 ? 4.734 -7.050 -2.850 1.00 89.06 110 PHE A N 1
ATOM 863 C CA . PHE A 1 110 ? 5.175 -5.666 -2.880 1.00 89.06 110 PHE A CA 1
ATOM 864 C C . PHE A 1 110 ? 4.349 -4.819 -1.913 1.00 89.06 110 PHE A C 1
ATOM 866 O O . PHE A 1 110 ? 3.213 -5.149 -1.574 1.00 89.06 110 PHE A O 1
ATOM 873 N N . SER A 1 111 ? 4.938 -3.713 -1.481 1.00 92.00 111 SER A N 1
ATOM 874 C CA . SER A 1 111 ? 4.329 -2.733 -0.593 1.00 92.00 111 SER A CA 1
ATOM 875 C C . SER A 1 111 ? 3.800 -1.546 -1.388 1.00 92.00 111 SER A C 1
ATOM 877 O O . SER A 1 111 ? 4.383 -1.135 -2.390 1.00 92.00 111 SER A O 1
ATOM 879 N N . VAL A 1 112 ? 2.719 -0.948 -0.896 1.00 92.44 112 VAL A N 1
ATOM 880 C CA . VAL A 1 112 ? 2.201 0.339 -1.369 1.00 92.44 112 VAL A CA 1
ATOM 881 C C . VAL A 1 112 ? 2.272 1.312 -0.200 1.00 92.44 112 VAL A C 1
ATOM 883 O O . VAL A 1 112 ? 1.760 1.019 0.881 1.00 92.44 112 VAL A O 1
ATOM 886 N N . VAL A 1 113 ? 2.906 2.467 -0.404 1.00 91.56 113 VAL A N 1
ATOM 887 C CA . VAL A 1 113 ? 2.939 3.531 0.607 1.00 91.56 113 VAL A CA 1
ATOM 888 C C . VAL A 1 113 ? 1.807 4.504 0.316 1.00 91.56 113 VAL A C 1
ATOM 890 O O . VAL A 1 113 ? 1.780 5.150 -0.731 1.00 91.56 113 VAL A O 1
ATOM 893 N N . LEU A 1 114 ? 0.865 4.598 1.248 1.00 92.56 114 LEU A N 1
ATOM 894 C CA . LEU A 1 114 ? -0.315 5.443 1.099 1.00 92.56 114 LEU A CA 1
ATOM 895 C C . LEU A 1 114 ? 0.031 6.930 1.317 1.00 92.56 114 LEU A C 1
ATOM 897 O O . LEU A 1 114 ? 0.920 7.235 2.115 1.00 92.56 114 LEU A O 1
ATOM 901 N N . PRO A 1 115 ? -0.697 7.875 0.694 1.00 89.69 115 PRO A N 1
ATOM 902 C CA . PRO A 1 115 ? -0.446 9.307 0.805 1.00 89.69 115 PRO A CA 1
ATOM 903 C C . PRO A 1 115 ? -1.025 9.915 2.089 1.00 89.69 115 PRO A C 1
ATOM 905 O O . PRO A 1 115 ? -1.408 11.082 2.110 1.00 89.69 115 PRO A O 1
ATOM 908 N N . ILE A 1 116 ? -1.115 9.138 3.168 1.00 90.50 116 ILE A N 1
ATOM 909 C CA . ILE A 1 116 ? -1.690 9.548 4.450 1.00 90.50 116 ILE A CA 1
ATOM 910 C C . ILE A 1 116 ? -0.742 9.173 5.587 1.00 90.50 116 ILE A C 1
ATOM 912 O O . ILE A 1 116 ? -0.165 8.087 5.602 1.00 90.50 116 ILE A O 1
ATOM 916 N N . SER A 1 117 ? -0.577 10.073 6.556 1.00 88.94 117 SER A N 1
ATOM 917 C CA . SER A 1 117 ? 0.137 9.765 7.798 1.00 88.94 117 SER A CA 1
ATOM 918 C C . SER A 1 117 ? -0.604 8.692 8.583 1.00 88.94 117 SER A C 1
ATOM 920 O O . SER A 1 117 ? -1.818 8.796 8.694 1.00 88.94 117 SER A O 1
ATOM 922 N N . GLN A 1 118 ? 0.116 7.742 9.179 1.00 90.06 118 GLN A N 1
ATOM 923 C CA . GLN A 1 118 ? -0.428 6.797 10.160 1.00 90.06 118 GLN A CA 1
ATOM 924 C C . GLN A 1 118 ? -0.870 7.493 11.461 1.00 90.06 118 GLN A C 1
ATOM 926 O O . GLN A 1 118 ? -0.580 8.669 11.681 1.00 90.06 118 GLN A O 1
ATOM 931 N N . SER A 1 119 ? -1.570 6.770 12.338 1.00 89.31 119 SER A N 1
ATOM 932 C CA . SER A 1 119 ? -1.884 7.266 13.682 1.00 89.31 119 SER A CA 1
ATOM 933 C C . SER A 1 119 ? -0.635 7.306 14.566 1.00 89.31 119 SER A C 1
ATOM 935 O O . SER A 1 119 ? 0.044 6.292 14.711 1.00 89.31 119 SER A O 1
ATOM 937 N N . ASP A 1 120 ? -0.370 8.451 15.198 1.00 87.19 120 ASP A N 1
ATOM 938 C CA . ASP A 1 120 ? 0.806 8.645 16.064 1.00 87.19 120 ASP A CA 1
ATOM 939 C C . ASP A 1 120 ? 0.576 8.182 17.518 1.00 87.19 120 ASP A C 1
ATOM 941 O O . ASP A 1 120 ? 1.519 7.871 18.237 1.00 87.19 120 ASP A O 1
ATOM 945 N N . ASP A 1 121 ? -0.680 8.140 17.966 1.00 89.25 121 ASP A N 1
ATOM 946 C CA . ASP A 1 121 ? -1.091 7.842 19.349 1.00 89.25 121 ASP A CA 1
ATOM 947 C C . ASP A 1 121 ? -1.722 6.447 19.522 1.00 89.25 121 ASP A C 1
ATOM 949 O O . ASP A 1 121 ? -2.314 6.148 20.563 1.00 89.25 121 ASP A O 1
ATOM 953 N N . GLY A 1 122 ? -1.690 5.619 18.474 1.00 87.88 122 GLY A N 1
ATOM 954 C CA . GLY A 1 122 ? -2.292 4.289 18.492 1.00 87.88 122 GLY A CA 1
ATOM 955 C C . GLY A 1 122 ? -3.818 4.238 18.354 1.00 87.88 122 GLY A C 1
ATOM 956 O O . GLY A 1 122 ? -4.356 3.132 18.274 1.00 87.88 122 GLY A O 1
ATOM 957 N N . LYS A 1 123 ? -4.541 5.371 18.371 1.00 87.50 123 LYS A N 1
ATOM 958 C CA . LYS A 1 123 ? -6.008 5.402 18.583 1.00 87.50 123 LYS A CA 1
ATOM 959 C C . LYS A 1 123 ? -6.763 6.405 17.714 1.00 87.50 123 LYS A C 1
ATOM 961 O O . LYS A 1 123 ? -7.945 6.197 17.429 1.00 87.50 123 LYS A O 1
ATOM 966 N N . SER A 1 124 ? -6.124 7.499 17.325 1.00 87.88 124 SER A N 1
ATOM 967 C CA . SER A 1 124 ? -6.732 8.555 16.529 1.00 87.88 124 SER A CA 1
ATOM 968 C C . SER A 1 124 ? -7.222 8.023 15.186 1.00 87.88 124 SER A C 1
ATOM 970 O O . SER A 1 124 ? -6.554 7.247 14.508 1.00 87.88 124 SER A O 1
ATOM 972 N N . ASN A 1 125 ? -8.418 8.462 14.788 1.00 88.25 125 ASN A N 1
ATOM 973 C CA . ASN A 1 125 ? -9.047 8.087 13.521 1.00 88.25 125 ASN A CA 1
ATOM 974 C C . ASN A 1 125 ? -9.204 6.565 13.316 1.00 88.25 125 ASN A C 1
ATOM 976 O O . ASN A 1 125 ? -9.287 6.118 12.174 1.00 88.25 125 ASN A O 1
ATOM 980 N N . LEU A 1 126 ? -9.287 5.769 14.395 1.00 90.81 126 LEU A N 1
ATOM 981 C CA . LEU A 1 126 ? -9.451 4.309 14.328 1.00 90.81 126 LEU A CA 1
ATOM 982 C C . LEU A 1 126 ? -10.562 3.893 13.354 1.00 90.81 126 LEU A C 1
ATOM 984 O O . LEU A 1 126 ? -10.323 3.073 12.477 1.00 90.81 126 LEU A O 1
ATOM 988 N N . GLN A 1 127 ? -11.740 4.518 13.447 1.00 90.25 127 GLN A N 1
ATOM 989 C CA . GLN A 1 127 ? -12.870 4.210 12.566 1.00 90.25 127 GLN A CA 1
ATOM 990 C C . GLN A 1 127 ? -12.547 4.430 11.082 1.00 90.25 127 GLN A C 1
ATOM 992 O O . GLN A 1 127 ? -12.929 3.617 10.243 1.00 90.25 127 GLN A O 1
ATOM 997 N N . PHE A 1 128 ? -11.836 5.512 10.758 1.00 92.00 128 PHE A N 1
ATOM 998 C CA . PHE A 1 128 ? -11.417 5.801 9.390 1.00 92.00 128 PHE A CA 1
ATOM 999 C C . PHE A 1 128 ? -10.461 4.724 8.873 1.00 92.00 128 PHE A C 1
ATOM 1001 O O . PHE A 1 128 ? -10.688 4.192 7.792 1.00 92.00 128 PHE A O 1
ATOM 1008 N N . TYR A 1 129 ? -9.447 4.341 9.654 1.00 93.62 129 TYR A N 1
ATOM 1009 C CA . TYR A 1 129 ? -8.511 3.294 9.240 1.00 93.62 129 TYR A CA 1
ATOM 1010 C C . TYR A 1 129 ? -9.161 1.914 9.146 1.00 93.62 129 TYR A C 1
ATOM 1012 O O . TYR A 1 129 ? -8.836 1.160 8.234 1.00 93.62 129 TYR A O 1
ATOM 1020 N N . SER A 1 130 ? -10.102 1.586 10.033 1.00 92.56 130 SER A N 1
ATOM 1021 C CA . SER A 1 130 ? -10.885 0.349 9.944 1.00 92.56 130 SER A CA 1
ATOM 1022 C C . SER A 1 130 ? -11.757 0.319 8.685 1.00 92.56 130 SER A C 1
ATOM 1024 O O . SER A 1 130 ? -11.820 -0.701 8.001 1.00 92.56 130 SER A O 1
ATOM 1026 N N . ASN A 1 131 ? -12.396 1.441 8.337 1.00 93.19 131 ASN A N 1
ATOM 1027 C CA . ASN A 1 131 ? -13.186 1.557 7.110 1.00 93.19 131 ASN A CA 1
ATOM 1028 C C . ASN A 1 131 ? -12.308 1.466 5.857 1.00 93.19 131 ASN A C 1
ATOM 1030 O O . ASN A 1 131 ? -12.643 0.721 4.935 1.00 93.19 131 ASN A O 1
ATOM 1034 N N . LEU A 1 132 ? -11.168 2.162 5.855 1.00 94.69 132 LEU A N 1
ATOM 1035 C CA . LEU A 1 132 ? -10.193 2.108 4.772 1.00 94.69 132 LEU A CA 1
ATOM 1036 C C . LEU A 1 132 ? -9.654 0.688 4.583 1.00 94.69 132 LEU A C 1
ATOM 1038 O O . LEU A 1 132 ? -9.617 0.208 3.455 1.00 94.69 132 LEU A O 1
ATOM 1042 N N . LEU A 1 133 ? -9.297 -0.008 5.671 1.00 95.06 133 LEU A N 1
ATOM 1043 C CA . LEU A 1 133 ? -8.855 -1.401 5.616 1.00 95.06 133 LEU A CA 1
ATOM 1044 C C . LEU A 1 133 ? -9.893 -2.280 4.928 1.00 95.06 133 LEU A C 1
ATOM 1046 O O . LEU A 1 133 ? -9.561 -2.991 3.987 1.00 95.06 133 LEU A O 1
ATOM 1050 N N . ARG A 1 134 ? -11.147 -2.202 5.382 1.00 94.19 134 ARG A N 1
ATOM 1051 C CA . ARG A 1 134 ? -12.241 -2.998 4.830 1.00 94.19 134 ARG A CA 1
ATOM 1052 C C . ARG A 1 134 ? -12.424 -2.737 3.336 1.00 94.19 134 ARG A C 1
ATOM 1054 O O . ARG A 1 134 ? -12.530 -3.684 2.570 1.00 94.19 134 ARG A O 1
ATOM 1061 N N . LYS A 1 135 ? -12.408 -1.473 2.912 1.00 94.38 135 LYS A N 1
ATOM 1062 C CA . LYS A 1 135 ? -12.579 -1.116 1.499 1.00 94.38 135 LYS A CA 1
ATOM 1063 C C . LYS A 1 135 ? -11.412 -1.587 0.636 1.00 94.38 135 LYS A C 1
ATOM 1065 O O . LYS A 1 135 ? -11.632 -2.133 -0.436 1.00 94.38 135 LYS A O 1
ATOM 1070 N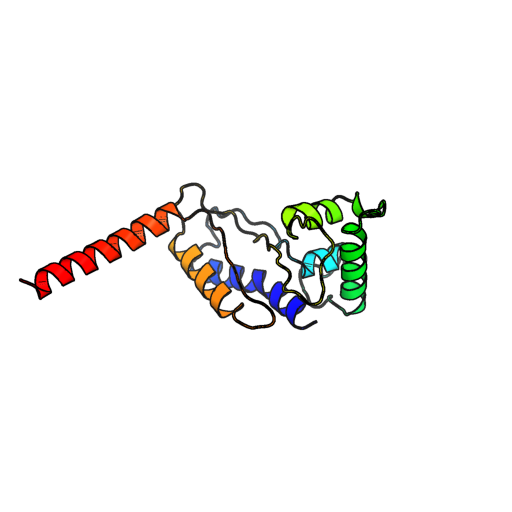 N . LEU A 1 136 ? -10.179 -1.464 1.131 1.00 94.81 136 LEU A N 1
ATOM 1071 C CA . LEU A 1 136 ? -9.008 -2.032 0.460 1.00 94.81 136 LEU A CA 1
ATOM 1072 C C . LEU A 1 136 ? -9.098 -3.565 0.382 1.00 94.81 136 LEU A C 1
ATOM 1074 O O . LEU A 1 136 ? -8.767 -4.136 -0.647 1.00 94.81 136 LEU A O 1
ATOM 1078 N N . GLN A 1 137 ? -9.570 -4.244 1.430 1.00 94.69 137 GLN A N 1
ATOM 1079 C CA . GLN A 1 137 ? -9.789 -5.694 1.397 1.00 94.69 137 GLN A CA 1
ATOM 1080 C C . GLN A 1 137 ? -10.860 -6.090 0.378 1.00 94.69 137 GLN A C 1
ATOM 1082 O O . GLN A 1 137 ? -10.699 -7.096 -0.301 1.00 94.69 137 GLN A O 1
ATOM 1087 N N . GLU A 1 138 ? -11.941 -5.321 0.260 1.00 93.25 138 GLU A N 1
ATOM 1088 C CA . GLU A 1 138 ? -12.999 -5.559 -0.725 1.00 93.25 138 GLU A CA 1
ATOM 1089 C C . GLU A 1 138 ? -12.492 -5.342 -2.161 1.00 93.25 138 GLU A C 1
ATOM 1091 O O . GLU A 1 138 ? -12.691 -6.206 -3.018 1.00 93.25 138 GLU A O 1
ATOM 1096 N N . ASP A 1 139 ? -11.770 -4.245 -2.410 1.00 92.25 139 ASP A N 1
ATOM 1097 C CA . ASP A 1 139 ? -11.269 -3.886 -3.742 1.00 92.25 139 ASP A CA 1
ATOM 1098 C C . ASP A 1 139 ? -10.062 -4.727 -4.188 1.00 92.25 139 ASP A C 1
ATOM 1100 O O . ASP A 1 139 ? -9.832 -4.891 -5.392 1.00 92.25 139 ASP A O 1
ATOM 1104 N N . TYR A 1 140 ? -9.307 -5.298 -3.244 1.00 93.00 140 TYR A N 1
ATOM 1105 C CA . TYR A 1 140 ? -8.130 -6.142 -3.478 1.00 93.00 140 TYR A CA 1
ATOM 1106 C C . TYR A 1 140 ? -8.326 -7.557 -2.924 1.00 93.00 140 TYR A C 1
ATOM 1108 O O . TYR A 1 140 ? -7.484 -8.077 -2.194 1.00 93.00 140 TYR A O 1
ATOM 1116 N N . LYS A 1 141 ? -9.441 -8.192 -3.298 1.00 89.25 141 LYS A N 1
ATOM 1117 C CA . LYS A 1 141 ? -9.698 -9.622 -3.086 1.00 89.25 141 LYS A CA 1
ATOM 1118 C C . LYS A 1 141 ? -9.727 -10.352 -4.429 1.00 89.25 141 LYS A C 1
ATOM 1120 O O . LYS A 1 141 ? -10.627 -10.113 -5.234 1.00 89.25 141 LYS A O 1
ATOM 1125 N N . GLY A 1 142 ? -8.760 -11.233 -4.687 1.00 84.94 142 GLY A N 1
ATOM 1126 C CA . GLY A 1 142 ? -8.772 -12.112 -5.862 1.00 84.94 142 GLY A CA 1
ATOM 1127 C C . GLY A 1 142 ? -7.404 -12.669 -6.258 1.00 84.94 142 GLY A C 1
ATOM 1128 O O . GLY A 1 142 ? -6.375 -12.196 -5.790 1.00 84.94 142 GLY A O 1
ATOM 1129 N N . ASP A 1 143 ? -7.416 -13.632 -7.181 1.00 79.81 143 ASP A N 1
ATOM 1130 C CA . ASP A 1 143 ? -6.246 -14.454 -7.538 1.00 79.81 143 ASP A CA 1
ATOM 1131 C C . ASP A 1 143 ? -5.101 -13.672 -8.214 1.00 79.81 143 ASP A C 1
ATOM 1133 O O . ASP A 1 143 ? -3.943 -14.073 -8.143 1.00 79.81 143 ASP A O 1
ATOM 1137 N N . GLU A 1 144 ? -5.403 -12.549 -8.877 1.00 86.25 144 GLU A N 1
ATOM 1138 C CA . GLU A 1 144 ? -4.398 -11.719 -9.567 1.00 86.25 144 GLU A CA 1
ATOM 1139 C C . GLU A 1 144 ? -3.751 -10.653 -8.670 1.00 86.25 144 GLU A C 1
ATOM 1141 O O . GLU A 1 144 ? -2.647 -10.185 -8.954 1.00 86.25 144 GLU A O 1
ATOM 1146 N N . LEU A 1 145 ? -4.473 -10.188 -7.648 1.00 89.62 145 LEU A N 1
ATOM 1147 C CA . LEU A 1 145 ? -4.039 -9.123 -6.749 1.00 89.62 145 LEU A CA 1
ATOM 1148 C C . LEU A 1 145 ? -4.852 -9.201 -5.460 1.00 89.62 145 LEU A C 1
ATOM 1150 O O . LEU A 1 145 ? -6.066 -8.973 -5.472 1.00 89.62 145 LEU A O 1
ATOM 1154 N N . GLU A 1 146 ? -4.149 -9.454 -4.363 1.00 93.06 146 GLU A N 1
ATOM 1155 C CA . GLU A 1 146 ? -4.731 -9.634 -3.041 1.00 93.06 146 GLU A CA 1
ATOM 1156 C C . GLU A 1 146 ? -4.011 -8.771 -1.999 1.00 93.06 146 GLU A C 1
ATOM 1158 O O . GLU A 1 146 ? -2.779 -8.686 -1.974 1.00 93.06 146 GLU A O 1
ATOM 1163 N N . LEU A 1 147 ? -4.783 -8.128 -1.120 1.00 94.50 147 LEU A N 1
ATOM 1164 C CA . LEU A 1 147 ? -4.239 -7.416 0.030 1.00 94.50 147 LEU A CA 1
ATOM 1165 C C . LEU A 1 147 ? -3.834 -8.407 1.128 1.00 94.50 147 LEU A C 1
ATOM 1167 O O . LEU A 1 147 ? -4.677 -8.935 1.848 1.00 94.50 147 LEU A O 1
ATOM 1171 N N . MET A 1 148 ? -2.527 -8.574 1.315 1.00 92.31 148 MET A N 1
ATOM 1172 C CA . MET A 1 148 ? -1.969 -9.478 2.332 1.00 92.31 148 MET A CA 1
ATOM 1173 C C . MET A 1 148 ? -1.884 -8.854 3.732 1.00 92.31 148 MET A C 1
ATOM 1175 O O . MET A 1 148 ? -1.844 -9.559 4.738 1.00 92.31 148 MET A O 1
ATOM 1179 N N . GLY A 1 149 ? -1.843 -7.525 3.823 1.00 91.94 149 GLY A N 1
ATOM 1180 C CA . GLY A 1 149 ? -1.758 -6.817 5.095 1.00 91.94 149 GLY A CA 1
ATOM 1181 C C . GLY A 1 149 ? -1.657 -5.309 4.918 1.00 91.94 149 GLY A C 1
ATOM 1182 O O . GLY A 1 149 ? -1.331 -4.815 3.840 1.00 91.94 149 GLY A O 1
ATOM 1183 N N . ALA A 1 150 ? -1.936 -4.572 5.990 1.00 93.81 150 ALA A N 1
ATOM 1184 C CA . ALA A 1 150 ? -1.814 -3.121 6.024 1.00 93.81 150 ALA A CA 1
ATOM 1185 C C . ALA A 1 150 ? -1.392 -2.642 7.418 1.00 93.81 150 ALA A C 1
ATOM 1187 O O . ALA A 1 150 ? -1.743 -3.249 8.431 1.00 93.81 150 ALA A O 1
ATOM 1188 N N . THR A 1 151 ? -0.676 -1.519 7.461 1.00 93.00 151 THR A N 1
ATOM 1189 C CA . THR A 1 151 ? -0.219 -0.891 8.705 1.00 93.00 151 THR A CA 1
ATOM 1190 C C . THR A 1 151 ? -0.665 0.563 8.734 1.00 93.00 151 THR A C 1
ATOM 1192 O O . THR A 1 151 ? -0.269 1.354 7.885 1.00 93.00 151 THR A O 1
ATOM 1195 N N . PHE A 1 152 ? -1.463 0.915 9.744 1.00 94.06 152 PHE A N 1
ATOM 1196 C CA . PHE A 1 152 ? -2.024 2.262 9.920 1.00 94.06 152 PHE A CA 1
ATOM 1197 C C . PHE A 1 152 ? -1.673 2.914 11.264 1.00 94.06 152 PHE A C 1
ATOM 1199 O O . PHE A 1 152 ? -2.176 3.987 11.590 1.00 94.06 152 PHE A O 1
ATOM 1206 N N . GLY A 1 153 ? -0.846 2.260 12.084 1.00 92.00 153 GLY A N 1
ATOM 1207 C CA . GLY A 1 153 ? -0.477 2.771 13.408 1.00 92.00 153 GLY A CA 1
ATOM 1208 C C . GLY A 1 153 ? -1.602 2.737 14.449 1.00 92.00 153 GLY A C 1
ATOM 1209 O O . GLY A 1 153 ? -1.464 3.359 15.488 1.00 92.00 153 GLY A O 1
ATOM 1210 N N . VAL A 1 154 ? -2.707 2.013 14.220 1.00 93.31 154 VAL A N 1
ATOM 1211 C CA . VAL A 1 154 ? -3.869 1.956 15.145 1.00 93.31 154 VAL A CA 1
ATOM 1212 C C . VAL A 1 154 ? -4.034 0.631 15.891 1.00 93.31 154 VAL A C 1
ATOM 1214 O O . VAL A 1 154 ? -5.104 0.327 16.417 1.00 93.31 154 VAL A O 1
ATOM 1217 N N . LYS A 1 155 ? -2.984 -0.196 15.932 1.00 91.12 155 LYS A N 1
ATOM 1218 C CA . LYS A 1 155 ? -3.057 -1.553 16.496 1.00 91.12 155 LYS A CA 1
ATOM 1219 C C . LYS A 1 155 ? -3.515 -1.559 17.958 1.00 91.12 155 LYS A C 1
ATOM 1221 O O . LYS A 1 155 ? -4.295 -2.421 18.344 1.00 91.12 155 LYS A O 1
ATOM 1226 N N . GLU A 1 156 ? -3.055 -0.601 18.757 1.00 90.88 156 GLU A N 1
ATOM 1227 C CA . GLU A 1 156 ? -3.415 -0.498 20.176 1.00 90.88 156 GLU A CA 1
ATOM 1228 C C . GLU A 1 156 ? -4.886 -0.125 20.377 1.00 90.88 156 GLU A C 1
ATOM 1230 O O . GLU A 1 156 ? -5.583 -0.747 21.178 1.00 90.88 156 GLU A O 1
ATOM 1235 N N . GLY A 1 157 ? -5.373 0.875 19.639 1.00 90.69 157 GLY A N 1
ATOM 1236 C CA . GLY A 1 157 ? -6.772 1.285 19.665 1.00 90.69 157 GLY A CA 1
ATOM 1237 C C . GLY A 1 157 ? -7.698 0.170 19.202 1.00 90.69 157 GLY A C 1
ATOM 1238 O O . GLY A 1 157 ? -8.704 -0.089 19.861 1.00 90.69 157 GLY A O 1
ATOM 1239 N N . LEU A 1 158 ? -7.316 -0.529 18.129 1.00 91.50 158 LEU A N 1
ATOM 1240 C CA . LEU A 1 158 ? -8.049 -1.688 17.632 1.00 91.50 158 LEU A CA 1
ATOM 1241 C C . LEU A 1 158 ? -8.085 -2.811 18.676 1.00 91.50 158 LEU A C 1
ATOM 1243 O O . LEU A 1 158 ? -9.156 -3.315 18.984 1.00 91.50 158 LEU A O 1
ATOM 1247 N N . PHE A 1 159 ? -6.948 -3.144 19.292 1.00 92.56 159 PHE A N 1
ATOM 1248 C CA . PHE A 1 159 ? -6.884 -4.177 20.328 1.00 92.56 159 PHE A CA 1
ATOM 1249 C C . PHE A 1 159 ? -7.815 -3.881 21.511 1.00 92.56 159 PHE A C 1
ATOM 1251 O O . PHE A 1 159 ? -8.554 -4.756 21.951 1.00 92.56 159 PHE A O 1
ATOM 1258 N N . VAL A 1 160 ? -7.825 -2.641 22.013 1.00 91.81 160 VAL A N 1
ATOM 1259 C CA . VAL A 1 160 ? -8.719 -2.247 23.116 1.00 91.81 160 VAL A CA 1
ATOM 1260 C C . VAL A 1 160 ? -10.190 -2.299 22.700 1.00 91.81 160 VAL A C 1
ATOM 1262 O O . VAL A 1 160 ? -11.041 -2.636 23.524 1.00 91.81 160 VAL A O 1
ATOM 1265 N N . TYR A 1 161 ? -10.500 -1.940 21.453 1.00 90.12 161 TYR A N 1
ATOM 1266 C CA . TYR A 1 161 ? -11.857 -2.004 20.920 1.00 90.12 161 TYR A CA 1
ATOM 1267 C C . TYR A 1 161 ? -12.366 -3.450 20.857 1.00 90.12 161 TYR A C 1
ATOM 1269 O O . TYR A 1 161 ? -13.410 -3.741 21.440 1.00 90.12 161 TYR A O 1
ATOM 1277 N N . GLU A 1 162 ? -11.594 -4.356 20.253 1.00 90.56 162 GLU A N 1
ATOM 1278 C CA . GLU A 1 162 ? -11.945 -5.779 20.142 1.00 90.56 162 GLU A CA 1
ATOM 1279 C C . GLU A 1 162 ? -12.038 -6.451 21.519 1.00 90.56 162 GLU A C 1
ATOM 1281 O O . GLU A 1 162 ? -13.013 -7.138 21.814 1.00 90.56 162 GLU A O 1
ATOM 1286 N N . LEU A 1 163 ? -11.101 -6.151 22.430 1.00 93.38 163 LEU A N 1
ATOM 1287 C CA . LEU A 1 163 ? -11.112 -6.700 23.790 1.00 93.38 163 LEU A CA 1
ATOM 1288 C C . LEU A 1 163 ? -12.407 -6.362 24.548 1.00 93.38 163 LEU A C 1
ATOM 1290 O O . LEU A 1 163 ? -12.899 -7.164 25.339 1.00 93.38 163 LEU A O 1
ATOM 1294 N N . ARG A 1 164 ? -12.987 -5.175 24.324 1.00 91.25 164 ARG A N 1
ATOM 1295 C CA . ARG A 1 164 ? -14.286 -4.821 24.921 1.00 91.25 164 ARG A CA 1
ATOM 1296 C C . ARG A 1 164 ? -15.425 -5.666 24.355 1.00 91.25 164 ARG A C 1
ATOM 1298 O O . ARG A 1 164 ? -16.324 -6.018 25.116 1.00 91.25 164 ARG A O 1
ATOM 1305 N N . GLY A 1 165 ? -15.386 -5.977 23.061 1.00 89.56 165 GLY A N 1
ATOM 1306 C CA . GLY A 1 165 ? -16.332 -6.894 22.423 1.00 89.56 165 GLY A CA 1
ATOM 1307 C C . GLY A 1 165 ? -16.237 -8.301 23.013 1.00 89.56 165 GLY A C 1
ATOM 1308 O O . GLY A 1 165 ? -17.249 -8.862 23.434 1.00 89.56 165 GLY A O 1
ATOM 1309 N N . ASP A 1 166 ? -15.018 -8.818 23.168 1.00 92.00 166 ASP A N 1
ATOM 1310 C CA . ASP A 1 166 ? -14.770 -10.136 23.765 1.00 92.00 166 ASP A CA 1
ATOM 1311 C C . ASP A 1 166 ? -15.284 -10.234 25.207 1.00 92.00 166 ASP A C 1
ATOM 1313 O O . ASP A 1 166 ? -15.891 -11.233 25.597 1.00 92.00 166 ASP A O 1
ATOM 1317 N N . VAL A 1 167 ? -15.116 -9.173 26.005 1.00 93.62 167 VAL A N 1
ATOM 1318 C CA . VAL A 1 167 ? -15.663 -9.121 27.370 1.00 93.62 167 VAL A CA 1
ATOM 1319 C C . VAL A 1 167 ? -17.193 -9.210 27.365 1.00 93.62 167 VAL A C 1
ATOM 1321 O O . VAL A 1 167 ? -17.759 -9.914 28.201 1.00 93.62 167 VAL A O 1
ATOM 1324 N N . GLN A 1 168 ? -17.880 -8.546 26.429 1.00 90.31 168 GLN A N 1
ATOM 1325 C CA . GLN A 1 168 ? -19.342 -8.636 26.318 1.00 90.31 168 GLN A CA 1
ATOM 1326 C C . GLN A 1 168 ? -19.793 -10.054 25.962 1.00 90.31 168 GLN A C 1
ATOM 1328 O O . GLN A 1 168 ? -20.710 -10.577 26.595 1.00 90.31 168 GLN A O 1
ATOM 1333 N N . LEU A 1 169 ? -19.122 -10.695 25.002 1.00 90.50 169 LEU A N 1
ATOM 1334 C CA . LEU A 1 169 ? -19.376 -12.093 24.644 1.00 90.50 169 LEU A CA 1
ATOM 1335 C C . LEU A 1 169 ? -19.159 -13.029 25.841 1.00 90.50 169 LEU A C 1
ATOM 1337 O O . LEU A 1 169 ? -19.974 -13.920 26.080 1.00 90.50 169 LEU A O 1
ATOM 1341 N N . GLY A 1 170 ? -18.119 -12.779 26.641 1.00 91.94 170 GLY A N 1
ATOM 1342 C CA . GLY A 1 170 ? -17.871 -13.498 27.889 1.00 91.94 170 GLY A CA 1
ATOM 1343 C C . GLY A 1 170 ? -19.013 -13.355 28.900 1.00 91.94 170 GLY A C 1
ATOM 1344 O O . GLY A 1 170 ? -19.447 -14.349 29.479 1.00 91.94 170 GLY A O 1
ATOM 1345 N N . VAL A 1 171 ? -19.557 -12.147 29.080 1.00 91.62 171 VAL A N 1
ATOM 1346 C CA . VAL A 1 171 ? -20.720 -11.919 29.959 1.00 91.62 171 VAL A CA 1
ATOM 1347 C C . VAL A 1 171 ? -21.950 -12.676 29.457 1.00 91.62 171 VAL A C 1
ATOM 1349 O O . VAL A 1 171 ? -22.621 -13.332 30.253 1.00 91.62 171 VAL A O 1
ATOM 1352 N N . PHE A 1 172 ? -22.229 -12.647 28.150 1.00 90.69 172 PHE A N 1
ATOM 1353 C CA . PHE A 1 172 ? -23.329 -13.426 27.571 1.00 90.69 172 PHE A CA 1
ATOM 1354 C C . PHE A 1 172 ? -23.162 -14.928 27.808 1.00 90.69 172 PHE A C 1
ATOM 1356 O O . PHE A 1 172 ? -24.132 -15.597 28.158 1.00 90.69 172 PHE A O 1
ATOM 1363 N N . ALA A 1 173 ? -21.942 -15.452 27.672 1.00 92.44 173 ALA A N 1
ATOM 1364 C CA . ALA A 1 173 ? -21.656 -16.856 27.946 1.00 92.44 173 ALA A CA 1
ATOM 1365 C C . ALA A 1 173 ? -21.927 -17.227 29.414 1.00 92.44 173 ALA A C 1
ATOM 1367 O O . ALA A 1 173 ? -22.521 -18.269 29.675 1.00 92.44 173 ALA A O 1
ATOM 1368 N N . VAL A 1 174 ? -21.558 -16.363 30.369 1.00 92.19 174 VAL A N 1
ATOM 1369 C CA . VAL A 1 174 ? -21.860 -16.574 31.798 1.00 92.19 174 VAL A CA 1
ATOM 1370 C C . VAL A 1 174 ? -23.368 -16.594 32.047 1.00 92.19 174 VAL A C 1
ATOM 1372 O O . VAL A 1 174 ? -23.852 -17.483 32.739 1.00 92.19 174 VAL A O 1
ATOM 1375 N N . VAL A 1 175 ? -24.118 -15.656 31.460 1.00 90.56 175 VAL A N 1
ATOM 1376 C CA . VAL A 1 175 ? -25.584 -15.587 31.607 1.00 90.56 175 VAL A CA 1
ATOM 1377 C C . VAL A 1 175 ? -26.287 -16.796 30.984 1.00 90.56 175 VAL A C 1
ATOM 1379 O O . VAL A 1 175 ? -27.304 -17.226 31.504 1.00 90.56 175 VAL A O 1
ATOM 1382 N N . LEU A 1 176 ? -25.768 -17.356 29.888 1.00 88.25 176 LEU A N 1
ATOM 1383 C CA . LEU A 1 176 ? -26.351 -18.532 29.226 1.00 88.25 176 LEU A CA 1
ATOM 1384 C C . LEU A 1 176 ? -26.153 -19.845 29.999 1.00 88.25 176 LEU A C 1
ATOM 1386 O O . LEU A 1 176 ? -26.898 -20.795 29.773 1.00 88.25 176 LEU A O 1
ATOM 1390 N N . VAL A 1 177 ? -25.126 -19.921 30.849 1.00 88.19 177 VAL A N 1
ATOM 1391 C CA . VAL A 1 177 ? -24.798 -21.118 31.645 1.00 88.19 177 VAL A CA 1
ATOM 1392 C C . VAL A 1 177 ? -25.402 -21.056 33.056 1.00 88.19 177 VAL A C 1
ATOM 1394 O O . VAL A 1 177 ? -25.564 -22.104 33.683 1.00 88.19 177 VAL A O 1
ATOM 1397 N N . ALA A 1 178 ? -25.712 -19.855 33.550 1.00 65.69 178 ALA A N 1
ATOM 1398 C CA . ALA A 1 178 ? -26.345 -19.615 34.849 1.00 65.69 178 ALA A CA 1
ATOM 1399 C C . ALA A 1 178 ? -27.863 -19.856 34.815 1.00 65.69 178 ALA A C 1
ATOM 1401 O O . ALA A 1 178 ? -28.375 -20.390 35.826 1.00 65.69 178 ALA A O 1
#

Radius of gyration: 20.17 Å; chains: 1; bounding box: 52×41×58 Å

Organism: Onchocerca ochengi (NCBI:txid42157)

Foldseek 3Di:
DVVLVLQLCLQVLLVVLCVVVVVPPPPWQFDPFKDDPLLLLVVVPPVCVPPSNDSPPDDPVSVVVSVVQLQLLFDPPRDPVCVDPSNVCCCPAFFDVDPHGDDPVDDGHTDMGHRTAADPPLAPPPVSVVVSVVVQQVSQDDDVGGDPDDDRSNNPNVVVVVVVVVVVVVVVVVVVVD

Sequence (178 aa):
MHIMRRLCAIDSIIDSEISLNSLNGTKIKRLPFSFNLPYYTMCLNMDISSNMDSCSSLNSDYIDMFKSLILSCQSDDSPIQCQLPIAKQLSNIIFQKNDGPIDVNQPFYFSVVLPISQSDDGKSNLQFYSNLLRKLQEDYKGDELELMGATFGVKEGLFVYELRGDVQLGVFAVVLVA

pLDDT: mean 83.3, std 10.17, range [51.88, 95.06]

Secondary structure (DSSP, 8-state):
-HHHHHHHTHHHHHHHHHHHTTGGGS---B-SS-B-HHHHHHHT-GGGTT-TT-GGG--HHHHHHHHHHHHHHTSSS--GGGGSHHHHHIIIIIB---SS---TTSPPPB--B-SBPPPSSSSTTHHHHHHHHHHHHHHT-STT--------S-HHHHHHHHHHHHHHHHHHHHHHH-